Protein AF-A0A1A8PLB9-F1 (afdb_monomer_lite)

Organism: NCBI:txid451742

Foldseek 3Di:
DDDDDDDDWDLPWDKAKPDPDDDFDDDPPDDPPDDTDDIDTFTPTDDPSGDDDDDDDPPDPPPPPDDD

InterPro domains:
  IPR002126 Cadherin-like [PF00028] (22-61)
  IPR002126 Cadherin-like [PS50268] (18-67)
  IPR015919 Cadherin-like superfamily [SSF49313] (5-54)
  IPR020894 Cadherin conserved site [PS00232] (5-15)
  IPR050174 Protocadherin/Cadherin-related Cell Adhesion [PTHR24028] (2-62)

Structure (mmCIF, N/CA/C/O backbone):
data_AF-A0A1A8PLB9-F1
#
_entry.id   AF-A0A1A8PLB9-F1
#
loop_
_atom_site.group_PDB
_atom_site.id
_atom_site.type_symbol
_atom_site.label_atom_id
_atom_site.label_alt_id
_atom_site.label_comp_id
_atom_site.label_asym_id
_atom_site.label_entity_id
_atom_site.label_seq_id
_atom_site.pdbx_PDB_ins_code
_atom_site.Cartn_x
_atom_site.Cartn_y
_atom_site.Cartn_z
_atom_site.occupancy
_atom_site.B_iso_or_equiv
_atom_site.auth_seq_id
_atom_site.auth_comp_id
_atom_site.auth_asym_id
_atom_site.auth_atom_id
_atom_site.pdbx_PDB_model_num
ATOM 1 N N . GLN A 1 1 ? -30.356 -16.044 32.845 1.00 71.56 1 GLN A N 1
ATOM 2 C CA . GLN A 1 1 ? -30.579 -15.357 31.556 1.00 71.56 1 GLN A CA 1
ATOM 3 C C . GLN A 1 1 ? -29.218 -14.945 31.018 1.00 71.56 1 GLN A C 1
ATOM 5 O O . GLN A 1 1 ? -28.440 -14.410 31.796 1.00 71.56 1 GLN A O 1
ATOM 10 N N . GLN A 1 2 ? -28.895 -15.277 29.766 1.00 80.44 2 GLN A N 1
ATOM 11 C CA . GLN A 1 2 ? -27.616 -14.935 29.130 1.00 80.44 2 GLN A CA 1
ATOM 12 C C . GLN A 1 2 ? -27.829 -13.744 28.195 1.00 80.44 2 GLN A C 1
ATOM 14 O O . GLN A 1 2 ? -28.825 -13.708 27.474 1.00 80.44 2 GLN A O 1
ATOM 19 N N . VAL A 1 3 ? -26.914 -12.778 28.233 1.00 88.31 3 VAL A N 1
ATOM 20 C CA . VAL A 1 3 ? -26.915 -11.603 27.356 1.00 88.31 3 VAL A CA 1
ATOM 21 C C . VAL A 1 3 ? -25.687 -11.701 26.463 1.00 88.31 3 VAL A C 1
ATOM 23 O O . VAL A 1 3 ? -24.578 -11.857 26.969 1.00 88.31 3 VAL A O 1
ATOM 26 N N . ASN A 1 4 ? -25.894 -11.629 25.150 1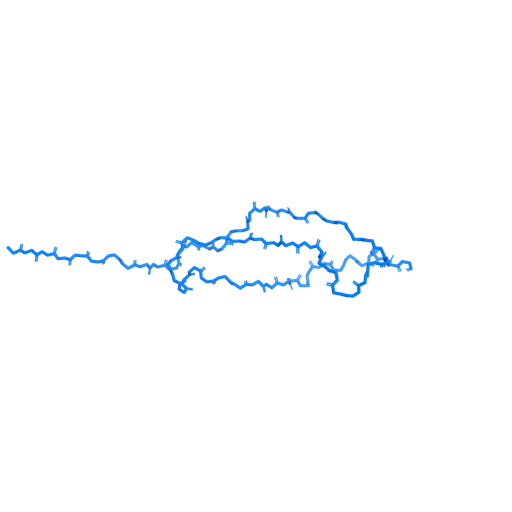.00 88.31 4 ASN A N 1
ATOM 27 C CA . ASN A 1 4 ? -24.816 -11.577 24.169 1.00 88.31 4 ASN A CA 1
ATOM 28 C C . ASN A 1 4 ? -24.646 -10.137 23.698 1.00 88.31 4 ASN A C 1
ATOM 30 O O . ASN A 1 4 ? -25.622 -9.481 23.336 1.00 88.31 4 ASN A O 1
ATOM 34 N N . ILE A 1 5 ? -23.404 -9.666 23.715 1.00 90.88 5 ILE A N 1
ATOM 35 C CA . ILE A 1 5 ? -23.018 -8.343 23.235 1.00 90.88 5 ILE A CA 1
ATOM 36 C C . ILE A 1 5 ? -22.076 -8.559 22.055 1.00 90.88 5 ILE A C 1
ATOM 38 O O . ILE A 1 5 ? -21.118 -9.323 22.162 1.00 90.88 5 ILE A O 1
ATOM 42 N N . HIS A 1 6 ? -22.362 -7.886 20.943 1.00 90.94 6 HIS A N 1
ATOM 43 C CA . HIS A 1 6 ? -21.509 -7.863 19.762 1.00 90.94 6 HIS A CA 1
ATOM 44 C C . HIS A 1 6 ? -20.879 -6.481 19.646 1.00 90.94 6 HIS A C 1
ATOM 46 O O . HIS A 1 6 ? -21.592 -5.479 19.659 1.00 90.94 6 HIS A O 1
ATOM 52 N N . VAL A 1 7 ? -19.554 -6.439 19.549 1.00 92.19 7 VAL A N 1
ATOM 53 C CA . VAL A 1 7 ? -18.824 -5.214 19.216 1.00 92.19 7 VAL A CA 1
ATOM 54 C C . VAL A 1 7 ? -18.741 -5.146 17.697 1.00 92.19 7 VAL A C 1
ATOM 56 O O . VAL A 1 7 ? -18.324 -6.119 17.067 1.00 92.19 7 VAL A O 1
ATOM 59 N N . LEU A 1 8 ? -19.211 -4.038 17.130 1.00 94.69 8 LEU A N 1
ATOM 60 C CA . LEU A 1 8 ? -19.119 -3.761 15.702 1.00 94.69 8 LEU A CA 1
ATOM 61 C C . LEU A 1 8 ? -17.832 -2.986 15.420 1.00 94.69 8 LEU A C 1
ATOM 63 O O . LEU A 1 8 ? -17.343 -2.261 16.284 1.00 94.69 8 LEU A O 1
ATOM 67 N N . ASP A 1 9 ? -17.303 -3.191 14.223 1.00 95.50 9 ASP A N 1
ATOM 68 C CA . ASP A 1 9 ? -16.142 -2.478 13.704 1.00 95.50 9 ASP A CA 1
ATOM 69 C C . ASP A 1 9 ? -16.544 -1.075 13.238 1.00 95.50 9 ASP A C 1
ATOM 71 O O . ASP A 1 9 ? -17.583 -0.913 12.595 1.00 95.50 9 ASP A O 1
ATOM 75 N N . GLU A 1 10 ? -15.711 -0.085 13.536 1.00 97.75 10 GLU A N 1
ATOM 76 C CA . GLU A 1 10 ? -15.830 1.284 13.037 1.00 97.75 10 GLU A CA 1
ATOM 77 C C . GLU A 1 10 ? -14.578 1.597 12.217 1.00 97.75 10 GLU A C 1
ATOM 79 O O . GLU A 1 10 ? -13.511 1.071 12.506 1.00 97.75 10 GLU A O 1
ATOM 84 N N . ASN A 1 11 ? -14.700 2.453 11.203 1.00 97.31 11 ASN A N 1
ATOM 85 C CA . ASN A 1 11 ? -13.563 2.847 10.370 1.00 97.31 11 ASN A CA 1
ATOM 86 C C . ASN A 1 11 ? -12.724 3.918 11.088 1.00 97.31 11 ASN A C 1
ATOM 88 O O . ASN A 1 11 ? -12.918 5.120 10.865 1.00 97.31 11 ASN A O 1
ATOM 92 N N . ASP A 1 12 ? -11.872 3.488 12.018 1.00 97.50 12 ASP A N 1
ATOM 93 C CA . ASP A 1 12 ? -11.055 4.361 12.861 1.00 97.50 12 ASP A CA 1
ATOM 94 C C . ASP A 1 12 ? -9.539 4.149 12.707 1.00 97.50 12 ASP A C 1
ATOM 96 O O . ASP A 1 12 ? -8.753 4.897 13.304 1.00 97.50 12 ASP A O 1
ATOM 100 N N . ASN A 1 13 ? -9.107 3.220 11.848 1.00 97.69 13 ASN A N 1
ATOM 101 C CA . ASN A 1 13 ? -7.701 2.986 11.540 1.00 97.69 13 ASN A CA 1
ATOM 102 C C . ASN A 1 13 ? -7.397 3.385 10.089 1.00 97.69 13 ASN A C 1
ATOM 104 O O . ASN A 1 13 ? -7.667 2.625 9.180 1.00 97.69 13 ASN A O 1
ATOM 108 N N . PRO A 1 14 ? -6.757 4.535 9.813 1.00 97.06 14 PRO A N 1
ATOM 109 C CA . PRO A 1 14 ? -6.434 4.901 8.436 1.00 97.06 14 PRO A CA 1
ATOM 110 C C . PRO A 1 14 ? -5.365 3.970 7.825 1.00 97.06 14 PRO A C 1
ATOM 112 O O . PRO A 1 14 ? -4.472 3.513 8.551 1.00 97.06 14 PRO A O 1
ATOM 115 N N . PRO A 1 15 ? -5.335 3.792 6.488 1.00 98.19 15 PRO A N 1
ATOM 116 C CA . PRO A 1 15 ? -4.271 3.048 5.822 1.00 98.19 15 PRO A CA 1
ATOM 117 C C . PRO A 1 15 ? -2.884 3.651 6.088 1.00 98.19 15 PRO A C 1
ATOM 119 O O . PRO A 1 15 ? -2.654 4.845 5.879 1.00 98.19 15 PRO A O 1
ATOM 122 N N . VAL A 1 16 ? -1.921 2.814 6.478 1.00 98.00 16 VAL A N 1
ATOM 123 C CA . VAL A 1 16 ? -0.535 3.214 6.771 1.00 98.00 16 VAL A CA 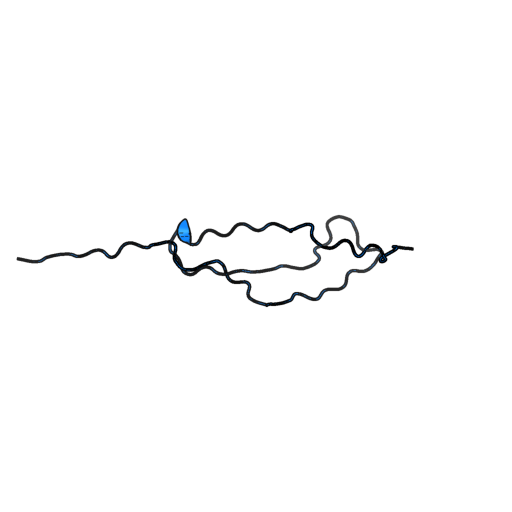1
ATOM 124 C C . VAL A 1 16 ? 0.435 2.491 5.847 1.00 98.00 16 VAL A C 1
ATOM 126 O O . VAL A 1 16 ? 0.473 1.261 5.820 1.00 98.00 16 VAL A O 1
ATOM 129 N N . PHE A 1 17 ? 1.252 3.249 5.110 1.00 97.81 17 PHE A N 1
ATOM 130 C CA . PHE A 1 17 ? 2.337 2.693 4.299 1.00 97.81 17 PHE A CA 1
ATOM 131 C C . PHE A 1 17 ? 3.443 2.076 5.163 1.00 97.81 17 PHE A C 1
ATOM 133 O O . PHE A 1 17 ? 3.795 2.604 6.215 1.00 97.81 17 PHE A O 1
ATOM 140 N N . ASN A 1 18 ? 4.067 1.006 4.666 1.00 96.50 18 ASN A N 1
ATOM 141 C CA . ASN A 1 18 ? 5.169 0.327 5.360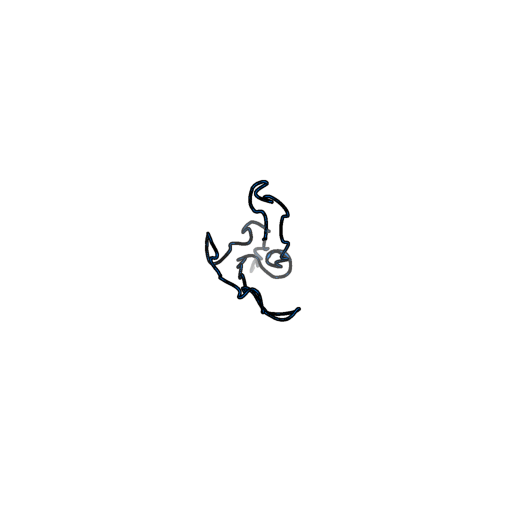 1.00 96.50 18 ASN A CA 1
ATOM 142 C C . ASN A 1 18 ? 6.435 1.189 5.508 1.00 96.50 18 ASN A C 1
ATOM 144 O O . ASN A 1 18 ? 7.286 0.900 6.348 1.00 96.50 18 ASN A O 1
ATOM 148 N N . GLN A 1 19 ? 6.583 2.215 4.668 1.00 94.75 19 GLN A N 1
ATOM 149 C CA . GLN A 1 19 ? 7.708 3.144 4.670 1.00 94.75 19 GLN A CA 1
ATOM 150 C C . GLN A 1 19 ? 7.191 4.570 4.501 1.00 94.75 19 GLN A C 1
ATOM 152 O O . GLN A 1 19 ? 6.205 4.803 3.801 1.00 94.75 19 GLN A O 1
ATOM 157 N N . THR A 1 20 ? 7.888 5.521 5.119 1.00 93.56 20 THR A N 1
ATOM 158 C CA . THR A 1 20 ? 7.613 6.956 4.970 1.00 93.56 20 THR A CA 1
ATOM 159 C C . THR A 1 20 ? 8.090 7.498 3.624 1.00 93.56 20 THR A C 1
ATOM 161 O O . THR A 1 20 ? 7.516 8.450 3.112 1.00 93.56 20 THR A O 1
ATOM 164 N N . GLU A 1 21 ? 9.121 6.881 3.043 1.00 92.94 21 GLU A N 1
ATOM 165 C CA . GLU A 1 21 ? 9.691 7.233 1.744 1.00 92.94 21 GLU A CA 1
ATOM 166 C C . GLU A 1 21 ? 10.093 5.969 0.979 1.00 92.94 21 GLU A C 1
ATOM 168 O O . GLU A 1 21 ? 10.574 4.999 1.570 1.00 92.94 21 GLU A O 1
ATOM 173 N N . TYR A 1 22 ? 9.937 6.007 -0.345 1.00 91.69 22 TYR A N 1
ATOM 174 C CA . TYR A 1 22 ? 10.355 4.945 -1.256 1.00 91.69 22 TYR A CA 1
ATOM 175 C C . TYR A 1 22 ? 11.337 5.526 -2.273 1.00 91.69 22 TYR A C 1
ATOM 177 O O . TYR A 1 22 ? 10.972 6.376 -3.082 1.00 91.69 22 TYR A O 1
ATOM 185 N N . HIS A 1 23 ? 12.582 5.051 -2.238 1.00 92.94 23 HIS A N 1
ATOM 186 C CA . HIS A 1 23 ? 13.637 5.451 -3.170 1.00 92.94 23 HIS A CA 1
ATOM 187 C C . HIS A 1 23 ? 13.883 4.317 -4.163 1.00 92.94 23 HIS A C 1
ATOM 189 O O . HIS A 1 23 ? 14.097 3.174 -3.765 1.00 92.94 23 HIS A O 1
ATOM 195 N N . THR A 1 24 ? 13.847 4.621 -5.456 1.00 91.00 24 THR A N 1
ATOM 196 C CA . THR A 1 24 ? 14.118 3.655 -6.527 1.00 91.00 24 THR A CA 1
ATOM 197 C C . THR A 1 24 ? 14.808 4.357 -7.687 1.00 91.00 24 THR A C 1
ATOM 199 O O . THR A 1 24 ? 14.735 5.578 -7.828 1.00 91.00 24 THR A O 1
ATOM 202 N N . SER A 1 25 ? 15.511 3.596 -8.513 1.00 92.19 25 SER A N 1
ATOM 203 C CA . SER A 1 25 ? 16.182 4.102 -9.704 1.00 92.19 25 SER A CA 1
ATOM 204 C C . SER A 1 25 ? 15.830 3.215 -10.882 1.00 92.19 25 SER A C 1
ATOM 206 O O . SER A 1 25 ? 15.820 1.991 -10.773 1.00 92.19 25 SER A O 1
ATOM 208 N N . VAL A 1 26 ? 15.542 3.844 -12.014 1.00 93.56 26 VAL A N 1
ATOM 209 C CA . VAL A 1 26 ? 15.156 3.167 -13.250 1.00 93.56 26 VAL A CA 1
ATOM 210 C C . VAL A 1 26 ? 16.136 3.592 -14.330 1.00 93.56 26 VAL A C 1
ATOM 212 O O . VAL A 1 26 ? 16.537 4.753 -14.385 1.00 93.56 26 VAL A 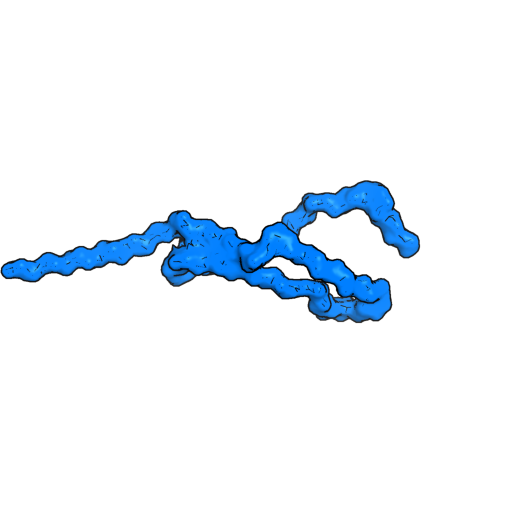O 1
ATOM 215 N N . ARG A 1 27 ? 16.557 2.641 -15.164 1.00 95.56 27 ARG A N 1
ATOM 216 C CA . ARG A 1 27 ? 17.425 2.942 -16.303 1.00 95.56 27 ARG A CA 1
ATOM 217 C C . ARG A 1 27 ? 16.643 3.682 -17.385 1.00 95.56 27 ARG A C 1
ATOM 219 O O . ARG A 1 27 ? 15.466 3.403 -17.591 1.00 95.56 27 ARG A O 1
ATOM 226 N N . GLU A 1 28 ? 17.318 4.564 -18.110 1.00 94.81 28 GLU A N 1
ATOM 227 C CA . GLU A 1 28 ? 16.718 5.320 -19.219 1.00 94.81 28 GLU A CA 1
ATOM 228 C C . GLU A 1 28 ? 16.210 4.425 -20.361 1.00 94.81 28 GLU A C 1
ATOM 230 O O . GLU A 1 28 ? 15.227 4.750 -21.016 1.00 94.81 28 GLU A O 1
ATOM 235 N N . ASP A 1 29 ? 16.846 3.270 -20.565 1.00 96.38 29 ASP A N 1
ATOM 236 C CA . ASP A 1 29 ? 16.506 2.291 -21.598 1.00 96.38 29 ASP A CA 1
ATOM 237 C C . ASP A 1 29 ? 15.490 1.239 -21.123 1.00 96.38 29 ASP A C 1
ATOM 239 O O . ASP A 1 29 ? 15.248 0.246 -21.814 1.00 96.38 29 ASP A O 1
ATOM 243 N N . ALA A 1 30 ? 14.888 1.434 -19.944 1.00 96.69 30 ALA A N 1
ATOM 244 C CA . ALA A 1 30 ? 13.879 0.525 -19.424 1.00 96.69 30 ALA A CA 1
ATOM 245 C C . ALA A 1 30 ? 12.646 0.494 -20.352 1.00 96.69 30 ALA A C 1
ATOM 247 O O . ALA A 1 30 ? 12.088 1.543 -20.689 1.00 96.69 30 ALA A O 1
ATOM 248 N N . PRO A 1 31 ? 12.169 -0.697 -20.756 1.00 97.44 31 PRO A N 1
ATOM 249 C CA . PRO A 1 31 ? 11.028 -0.806 -21.654 1.00 97.44 31 PRO A CA 1
ATOM 250 C C . PRO A 1 31 ? 9.733 -0.327 -20.990 1.00 97.44 31 PRO A C 1
ATOM 252 O O . PRO A 1 31 ? 9.562 -0.394 -19.767 1.00 97.44 31 PRO A O 1
ATOM 255 N N . THR A 1 32 ? 8.769 0.103 -21.805 1.00 96.06 32 THR A N 1
ATOM 256 C CA . THR A 1 32 ? 7.424 0.448 -21.331 1.00 96.06 32 THR A CA 1
ATOM 257 C C . THR A 1 32 ? 6.783 -0.730 -20.596 1.00 96.06 32 THR A C 1
ATOM 259 O O . THR A 1 32 ? 6.839 -1.867 -21.056 1.00 96.06 32 THR A O 1
ATOM 262 N N . GLY A 1 33 ? 6.161 -0.446 -19.449 1.00 95.19 33 GLY A N 1
ATOM 263 C CA . GLY A 1 33 ? 5.579 -1.469 -18.575 1.00 95.19 33 GLY A CA 1
ATOM 264 C C . GLY A 1 33 ? 6.555 -2.049 -17.548 1.00 95.19 33 GLY A C 1
ATOM 265 O O . GLY A 1 33 ? 6.160 -2.924 -16.780 1.00 95.19 33 GLY A O 1
ATOM 266 N N . SER A 1 34 ? 7.800 -1.560 -17.492 1.00 95.81 34 SER A N 1
ATOM 267 C CA . SER A 1 34 ? 8.737 -1.919 -16.423 1.00 95.81 34 SER A CA 1
ATOM 268 C C . SER A 1 34 ? 8.164 -1.570 -15.049 1.00 95.81 34 SER A C 1
ATOM 270 O O . SER A 1 34 ? 7.715 -0.446 -14.815 1.00 95.81 34 SER A O 1
ATOM 272 N N . ALA A 1 35 ? 8.205 -2.529 -14.125 1.00 94.62 35 ALA A N 1
ATOM 273 C CA . ALA A 1 35 ? 7.866 -2.279 -12.731 1.00 94.62 35 ALA A CA 1
ATOM 274 C C . ALA A 1 35 ? 8.942 -1.386 -12.087 1.00 94.62 35 ALA A C 1
ATOM 276 O O . ALA A 1 35 ? 10.130 -1.683 -12.183 1.00 94.62 35 ALA A O 1
ATOM 277 N N . ILE A 1 36 ? 8.519 -0.297 -11.441 1.00 94.25 36 ILE A N 1
ATOM 278 C CA . ILE A 1 36 ? 9.416 0.718 -10.858 1.00 94.25 36 ILE A CA 1
ATOM 279 C C . ILE A 1 36 ? 9.646 0.457 -9.367 1.00 94.25 36 ILE A C 1
ATOM 281 O O . ILE A 1 36 ? 10.774 0.314 -8.899 1.00 94.25 36 ILE A O 1
ATOM 285 N N . CYS A 1 37 ? 8.554 0.416 -8.610 1.00 93.81 37 CYS A N 1
ATOM 286 C CA . CYS A 1 37 ? 8.522 0.011 -7.215 1.00 93.81 37 CYS A CA 1
ATOM 287 C C . CYS A 1 37 ? 7.127 -0.523 -6.888 1.00 93.81 37 CYS A C 1
ATOM 289 O O . CYS A 1 37 ? 6.152 -0.232 -7.585 1.00 93.81 37 CYS A O 1
ATOM 291 N N . GLN A 1 38 ? 7.044 -1.306 -5.820 1.00 94.81 38 GLN A N 1
ATOM 292 C CA . GLN A 1 38 ? 5.784 -1.732 -5.237 1.00 94.81 38 GLN A CA 1
ATOM 293 C C . GLN A 1 38 ? 5.670 -1.086 -3.862 1.00 94.81 38 GLN A C 1
ATOM 295 O O . GLN A 1 38 ? 6.538 -1.277 -3.013 1.00 94.81 38 GLN A O 1
ATOM 300 N N . VAL A 1 39 ? 4.602 -0.323 -3.652 1.00 95.69 39 VAL A N 1
ATOM 301 C CA . VAL A 1 39 ? 4.262 0.228 -2.339 1.00 95.69 39 VAL A CA 1
ATOM 302 C C . VAL A 1 39 ? 3.252 -0.679 -1.654 1.00 95.69 39 VAL A C 1
ATOM 304 O O . VAL A 1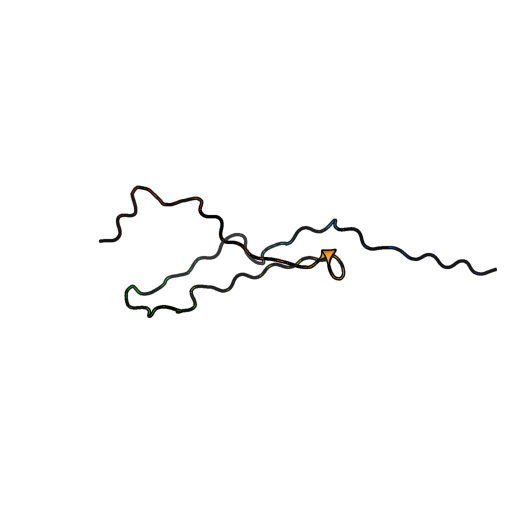 39 ? 2.451 -1.347 -2.312 1.00 95.69 39 VAL A O 1
ATOM 307 N N . HIS A 1 40 ? 3.288 -0.703 -0.327 1.00 96.56 40 HIS A N 1
ATOM 308 C CA . HIS A 1 40 ? 2.338 -1.465 0.471 1.00 96.56 40 HIS A CA 1
ATOM 309 C C . HIS A 1 40 ? 1.836 -0.617 1.631 1.00 96.56 40 HIS A C 1
ATOM 311 O O . HIS A 1 40 ? 2.619 0.097 2.263 1.00 96.56 40 HIS A O 1
ATOM 317 N N . ALA A 1 41 ? 0.535 -0.708 1.887 1.00 97.81 41 ALA A N 1
ATOM 318 C CA . ALA A 1 41 ? -0.122 -0.087 3.024 1.00 97.81 41 ALA A CA 1
ATOM 319 C C . ALA A 1 41 ? -0.988 -1.123 3.736 1.00 97.81 41 ALA A C 1
ATOM 321 O O . ALA A 1 41 ? -1.460 -2.067 3.104 1.00 97.81 41 ALA A O 1
ATOM 322 N N . THR A 1 42 ? -1.175 -0.925 5.035 1.00 98.12 42 THR A N 1
ATOM 323 C CA . THR A 1 42 ? -1.987 -1.782 5.897 1.00 98.12 42 THR A CA 1
ATOM 324 C C . THR A 1 42 ? -3.010 -0.952 6.640 1.00 98.12 42 THR A C 1
ATOM 326 O O . THR A 1 42 ? -2.729 0.176 7.036 1.00 98.12 42 THR A O 1
ATOM 329 N N . ASP A 1 43 ? -4.177 -1.539 6.824 1.00 98.50 43 ASP A N 1
ATOM 330 C CA . ASP A 1 43 ? -5.303 -0.982 7.549 1.00 98.50 43 ASP A CA 1
ATOM 331 C C . ASP A 1 43 ? -5.789 -2.077 8.508 1.00 98.50 43 ASP A C 1
ATOM 333 O O . ASP A 1 43 ? -5.722 -3.265 8.170 1.00 98.50 43 ASP A O 1
ATOM 337 N N . ARG A 1 44 ? -6.125 -1.697 9.744 1.00 97.94 44 ARG A N 1
ATOM 338 C CA . ARG A 1 44 ? -6.476 -2.653 10.806 1.00 97.94 44 ARG A CA 1
ATOM 339 C C . ARG A 1 44 ? -7.977 -2.878 10.930 1.00 97.94 44 ARG A C 1
ATOM 341 O O . ARG A 1 44 ? -8.354 -3.791 11.666 1.00 97.94 44 ARG A O 1
ATOM 348 N N . ASP A 1 45 ? -8.785 -2.107 10.213 1.00 98.44 45 ASP A N 1
ATOM 349 C CA . ASP A 1 45 ? -10.232 -2.240 10.245 1.00 98.44 45 ASP A CA 1
ATOM 350 C C . ASP A 1 45 ? -10.694 -3.498 9.503 1.00 98.44 45 ASP A C 1
ATOM 352 O O . ASP A 1 45 ? -9.989 -4.084 8.667 1.00 98.44 45 ASP A O 1
ATOM 356 N N . LEU A 1 46 ? -11.896 -3.962 9.831 1.00 97.25 46 LEU A N 1
ATOM 357 C CA . LEU A 1 46 ? -12.417 -5.208 9.287 1.00 97.25 46 LEU A CA 1
ATOM 358 C C . LEU A 1 46 ? -13.109 -4.994 7.937 1.00 97.25 46 LEU A C 1
ATOM 360 O O . LEU A 1 46 ? -13.790 -4.002 7.684 1.00 97.25 46 LEU A O 1
ATOM 364 N N . ALA A 1 47 ? -13.000 -6.007 7.075 1.00 95.56 47 ALA A N 1
ATOM 365 C CA . ALA A 1 47 ? -13.714 -6.088 5.801 1.00 95.56 47 ALA A CA 1
ATOM 366 C C . ALA A 1 47 ? -13.556 -4.820 4.933 1.00 95.56 47 ALA A C 1
ATOM 368 O O . ALA A 1 47 ? -12.441 -4.483 4.537 1.00 95.56 47 ALA A O 1
ATOM 369 N N . ASP A 1 48 ? -14.665 -4.160 4.592 1.00 97.44 48 ASP A N 1
ATOM 370 C CA . ASP A 1 48 ? -14.671 -3.004 3.696 1.00 97.44 48 ASP A CA 1
ATOM 371 C C . ASP A 1 48 ? -14.074 -1.746 4.336 1.00 97.44 48 ASP A C 1
ATOM 373 O O . ASP A 1 48 ? -13.567 -0.898 3.601 1.00 97.44 48 ASP A O 1
ATOM 377 N N . ASN A 1 49 ? -14.076 -1.637 5.671 1.00 97.69 49 ASN A N 1
ATOM 378 C CA . ASN A 1 49 ? -13.447 -0.513 6.366 1.00 97.69 49 ASN A CA 1
ATOM 379 C C . ASN A 1 49 ? -11.926 -0.532 6.161 1.00 97.69 49 ASN A C 1
ATOM 381 O O . ASN A 1 49 ? -11.349 0.506 5.867 1.00 97.69 49 ASN A O 1
ATOM 385 N N . GLY A 1 50 ? -11.316 -1.724 6.153 1.00 97.56 50 GLY A N 1
ATOM 386 C CA . GLY A 1 50 ? -9.891 -1.916 5.868 1.00 97.56 50 GLY A CA 1
ATOM 387 C C . GLY A 1 50 ? -9.533 -2.038 4.380 1.00 97.56 50 GLY A C 1
ATOM 388 O O . GLY A 1 50 ? -8.431 -2.476 4.030 1.00 97.56 50 GLY A O 1
ATOM 389 N N . ARG A 1 51 ? -10.457 -1.728 3.456 1.00 98.06 51 ARG A N 1
ATOM 390 C CA . ARG A 1 51 ? -10.217 -1.881 2.013 1.00 98.06 51 ARG A CA 1
ATOM 391 C C . ARG A 1 51 ? -9.407 -0.711 1.459 1.00 98.06 51 ARG A C 1
ATOM 393 O O . ARG A 1 51 ? -9.893 0.406 1.329 1.00 98.06 51 ARG A O 1
ATOM 400 N N . ILE A 1 52 ? -8.196 -1.008 0.993 1.00 97.75 52 ILE A N 1
ATOM 401 C CA . ILE A 1 52 ? -7.252 0.006 0.507 1.00 97.75 52 ILE A CA 1
ATOM 402 C C . ILE A 1 52 ? -7.343 0.192 -1.016 1.00 97.75 52 ILE A C 1
ATOM 404 O O . ILE A 1 52 ? -7.350 -0.773 -1.784 1.00 97.75 52 ILE A O 1
ATOM 408 N N . SER A 1 53 ? -7.332 1.451 -1.462 1.00 96.62 53 SER A N 1
ATOM 409 C CA . SER A 1 53 ? -7.136 1.857 -2.861 1.00 96.62 53 SER A CA 1
ATOM 410 C C . SER A 1 53 ? -5.930 2.788 -2.992 1.00 96.62 53 SER A C 1
ATOM 412 O O . SER A 1 53 ? -5.757 3.683 -2.168 1.00 96.62 53 SER A O 1
ATOM 414 N N . TYR A 1 54 ? -5.127 2.613 -4.043 1.00 95.38 54 TYR A N 1
ATOM 415 C CA . TYR A 1 54 ? -3.915 3.402 -4.279 1.00 95.38 54 TYR A CA 1
ATOM 416 C C . TYR A 1 54 ? -4.108 4.396 -5.427 1.00 95.38 54 TYR A C 1
ATOM 418 O O . TYR A 1 54 ? -4.652 4.046 -6.473 1.00 95.38 54 TYR A O 1
ATOM 426 N N . GLU A 1 55 ? -3.590 5.609 -5.255 1.00 94.50 55 GLU A N 1
ATOM 427 C CA . GLU A 1 55 ? -3.540 6.648 -6.283 1.00 94.50 55 GLU A CA 1
ATOM 428 C C . GLU A 1 55 ? -2.199 7.391 -6.205 1.00 94.50 55 GLU A C 1
ATOM 430 O O . GLU A 1 55 ? -1.656 7.610 -5.121 1.00 94.50 55 GLU A O 1
ATOM 435 N N . ILE A 1 56 ? -1.662 7.794 -7.359 1.00 90.31 56 ILE A N 1
ATOM 436 C CA . ILE A 1 56 ? -0.480 8.658 -7.433 1.00 90.31 56 ILE A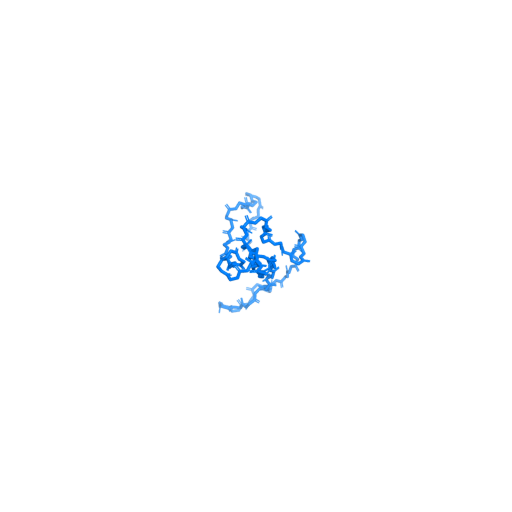 CA 1
ATOM 437 C C . ILE A 1 56 ? -0.950 10.110 -7.508 1.00 90.31 56 ILE A C 1
ATOM 439 O O . ILE A 1 56 ? -1.508 10.542 -8.519 1.00 90.31 56 ILE A O 1
ATOM 443 N N . ASN A 1 57 ? -0.673 10.892 -6.467 1.00 87.25 57 ASN A N 1
ATOM 444 C CA . ASN A 1 57 ? -0.941 12.324 -6.495 1.00 87.25 57 ASN A CA 1
ATOM 445 C C . ASN A 1 57 ? 0.090 13.035 -7.393 1.00 87.25 57 ASN A C 1
ATOM 447 O O . ASN A 1 57 ? 1.290 13.001 -7.120 1.00 87.25 57 ASN A O 1
ATOM 451 N N . ARG A 1 58 ? -0.353 13.710 -8.463 1.00 74.75 58 ARG A N 1
ATOM 452 C CA . ARG A 1 58 ? 0.525 14.560 -9.290 1.00 74.75 58 ARG A CA 1
ATOM 453 C C . ARG A 1 58 ? 0.845 15.875 -8.572 1.00 74.75 58 ARG A C 1
ATOM 455 O O . ARG A 1 58 ? 0.368 16.938 -8.969 1.00 74.75 58 ARG A O 1
ATOM 462 N N . ARG A 1 59 ? 1.667 15.838 -7.529 1.00 67.50 59 ARG A N 1
ATOM 463 C CA . ARG A 1 59 ? 2.251 17.044 -6.925 1.00 67.50 59 ARG A CA 1
ATOM 464 C C . ARG A 1 59 ? 3.754 16.854 -6.771 1.00 67.50 59 ARG A C 1
ATOM 466 O O . ARG A 1 59 ? 4.210 16.354 -5.757 1.00 67.50 59 ARG A O 1
ATOM 473 N N . GLN A 1 60 ? 4.459 17.268 -7.827 1.00 52.91 60 GLN A N 1
ATOM 474 C CA . GLN A 1 60 ? 5.772 17.929 -7.883 1.00 52.91 60 GLN A CA 1
ATOM 475 C C . GLN A 1 60 ? 6.464 17.527 -9.192 1.00 52.91 60 GLN A C 1
ATOM 477 O O . GLN A 1 60 ? 7.339 16.674 -9.233 1.00 52.91 60 GLN A O 1
ATOM 482 N N . SER A 1 61 ? 6.049 18.151 -10.297 1.00 55.00 61 SER A N 1
ATOM 483 C CA . SER A 1 61 ? 6.994 18.397 -11.382 1.00 55.00 61 SER A CA 1
ATOM 484 C C . SER A 1 61 ? 7.974 19.429 -10.835 1.00 55.00 61 SER A C 1
ATOM 486 O O . SER A 1 61 ? 7.577 20.579 -10.641 1.00 55.00 61 SER A O 1
ATOM 488 N N . ASP A 1 62 ? 9.197 19.024 -10.505 1.00 57.62 62 ASP A N 1
ATOM 489 C CA . ASP A 1 62 ? 10.277 19.993 -10.342 1.00 57.62 62 ASP A CA 1
ATOM 490 C C . ASP A 1 62 ? 10.388 20.762 -11.672 1.00 57.62 62 ASP A C 1
ATOM 492 O O . ASP A 1 62 ? 10.691 20.145 -12.698 1.00 57.62 62 ASP A O 1
ATOM 496 N N . PRO A 1 63 ? 10.088 22.074 -11.708 1.00 57.16 63 PRO A N 1
ATOM 497 C CA . PRO A 1 63 ? 10.131 22.851 -12.942 1.00 57.16 63 PRO A CA 1
ATOM 498 C C . PRO A 1 63 ? 11.545 22.949 -13.539 1.00 57.16 63 PRO A C 1
ATOM 500 O O . PRO A 1 63 ? 11.676 23.377 -14.683 1.00 57.16 63 PRO A O 1
ATOM 503 N N . ASN A 1 64 ? 12.584 22.540 -12.799 1.00 56.09 64 ASN A N 1
ATOM 504 C CA . ASN A 1 64 ? 13.973 22.519 -13.251 1.00 56.09 64 ASN A CA 1
ATOM 505 C C . ASN A 1 64 ? 14.485 21.120 -13.634 1.00 56.09 64 ASN A C 1
ATOM 507 O O . ASN A 1 64 ? 15.635 21.004 -14.061 1.00 56.09 64 ASN A O 1
ATOM 511 N N . HIS A 1 65 ? 13.668 20.064 -13.534 1.00 53.16 65 HIS A N 1
ATOM 512 C CA . HIS A 1 65 ? 14.050 18.739 -14.027 1.00 53.16 65 HIS A CA 1
ATOM 513 C C . HIS A 1 65 ? 13.808 18.660 -15.539 1.00 53.16 65 HIS A C 1
ATOM 515 O O . HIS A 1 65 ? 12.818 18.106 -16.020 1.00 53.16 65 HIS A O 1
ATOM 521 N N . VAL A 1 66 ? 14.709 19.282 -16.298 1.00 45.25 66 VAL A N 1
ATOM 522 C CA . VAL A 1 66 ? 14.784 19.115 -17.748 1.00 45.25 66 VAL A CA 1
ATOM 523 C C . VAL A 1 66 ? 15.388 17.734 -17.996 1.00 45.25 66 VAL A C 1
ATOM 525 O O . VAL A 1 66 ? 16.576 17.530 -17.752 1.00 45.25 66 VAL A O 1
ATOM 528 N N . PHE A 1 67 ? 14.567 16.777 -18.431 1.00 43.78 67 PHE A N 1
ATOM 529 C CA . PHE A 1 67 ? 15.089 15.559 -19.049 1.00 43.78 67 PHE A CA 1
ATOM 530 C C . PHE A 1 67 ? 15.887 15.994 -20.296 1.00 43.78 67 PHE A C 1
ATOM 532 O O . PHE A 1 67 ? 15.315 16.728 -21.110 1.00 43.78 67 PHE A O 1
ATOM 539 N N . PRO A 1 68 ? 17.186 15.657 -20.416 1.00 48.38 68 PRO A N 1
ATOM 540 C CA . PRO A 1 68 ? 17.948 15.921 -21.635 1.00 48.38 68 PRO A CA 1
ATOM 541 C C . PRO A 1 68 ? 17.372 15.176 -22.846 1.00 48.38 68 PRO A C 1
ATOM 543 O O . PRO A 1 68 ? 16.716 14.125 -22.650 1.00 48.38 68 PRO A O 1
#

Radius of gyration: 20.41 Å; chains: 1; bounding box: 48×38×53 Å

pLDDT: mean 88.22, std 15.32, range [43.78, 98.5]

Sequence (68 aa):
QQVNIHVLDENDNPPVFNQTEYHTSVREDAPTGSAICQVHATDRDLADNGRISYEINRRQSDPNHVFP

Secondary structure (DSSP, 8-state):
------PPP-S-S--EES-S-------TTPPTT-------EE--S-TTTT------------TT----